Protein AF-A0A960FCG1-F1 (afdb_monomer_lite)

Radius of gyration: 33.64 Å; chains: 1; bounding box: 141×39×48 Å

Foldseek 3Di:
DDDDDDDDDDDDDDDDDDDDDDPPPPPPPPDPDPPPQQDLVNLLVLCVVCQCCQQPNPDDDLVSLVVSLVSLVVSLVNDHPVLSVLSVLLSLLSVLVSPDDPPDVVSLVSNVVSLVSNQVSVVVVQVVSCVSNVDGRHDGDRSPRVVVVVPPPDPDDDDDDDDDDDD

Structure (mmCIF, N/CA/C/O backbone):
data_AF-A0A960FCG1-F1
#
_entry.id   AF-A0A960FCG1-F1
#
loop_
_atom_site.group_PDB
_atom_site.id
_atom_site.type_symbol
_atom_site.label_atom_id
_atom_site.label_alt_id
_atom_site.label_comp_id
_atom_site.label_asym_id
_atom_site.label_entity_id
_atom_site.label_seq_id
_atom_site.pdbx_PDB_ins_code
_atom_site.Cartn_x
_atom_site.Cartn_y
_atom_site.Cartn_z
_atom_site.occupancy
_atom_site.B_iso_or_equiv
_atom_site.auth_seq_id
_atom_site.auth_comp_id
_atom_site.auth_asym_id
_atom_site.auth_atom_id
_atom_site.pdbx_PDB_model_num
ATOM 1 N N . MET A 1 1 ? -62.930 15.557 29.465 1.00 40.97 1 MET A N 1
ATOM 2 C CA . MET A 1 1 ? -64.396 15.698 29.345 1.00 40.97 1 MET A CA 1
ATOM 3 C C . MET A 1 1 ? -64.840 15.196 27.977 1.00 40.97 1 MET A C 1
ATOM 5 O O . MET A 1 1 ? -64.285 15.594 26.966 1.00 40.97 1 MET A O 1
ATOM 9 N N . VAL A 1 2 ? -65.749 14.226 28.043 1.00 48.06 2 VAL A N 1
ATOM 10 C CA . VAL A 1 2 ? -66.558 13.496 27.050 1.00 48.06 2 VAL A CA 1
ATOM 11 C C . VAL A 1 2 ? -66.625 14.055 25.610 1.00 48.06 2 VAL A C 1
ATOM 13 O O . VAL A 1 2 ? -67.082 15.173 25.391 1.00 48.06 2 VAL A O 1
ATOM 16 N N . ARG A 1 3 ? -66.263 13.216 24.619 1.00 39.62 3 ARG A N 1
ATOM 17 C CA . ARG A 1 3 ? -66.661 13.345 23.198 1.00 39.62 3 ARG A CA 1
ATOM 18 C C . ARG A 1 3 ? -68.071 12.745 22.985 1.00 39.62 3 ARG A C 1
ATOM 20 O O . ARG A 1 3 ? -68.399 11.760 23.644 1.00 39.62 3 ARG A O 1
ATOM 27 N N . PRO A 1 4 ? -68.888 13.312 22.078 1.00 57.31 4 PRO A N 1
ATOM 28 C CA . PRO A 1 4 ? -70.304 12.971 21.876 1.00 57.31 4 PRO A CA 1
ATOM 29 C C . PRO A 1 4 ? -70.534 11.626 21.149 1.00 57.31 4 PRO A C 1
ATOM 31 O O . PRO A 1 4 ? -69.631 11.143 20.461 1.00 57.31 4 PRO A O 1
ATOM 34 N N . PRO A 1 5 ? -71.743 11.026 21.250 1.00 52.16 5 PRO A N 1
ATOM 35 C CA . PRO A 1 5 ? -72.046 9.722 20.666 1.00 52.16 5 PRO A CA 1
ATOM 36 C C . PRO A 1 5 ? -72.374 9.826 19.171 1.00 52.16 5 PRO A C 1
ATOM 38 O O . PRO A 1 5 ? -73.314 10.515 18.768 1.00 52.16 5 PRO A O 1
ATOM 41 N N . LEU A 1 6 ? -71.641 9.086 18.334 1.00 57.78 6 LEU A N 1
ATOM 42 C CA . LEU A 1 6 ? -72.046 8.868 16.949 1.00 57.78 6 LEU A CA 1
ATOM 43 C C . LEU A 1 6 ? -73.159 7.818 16.885 1.00 57.78 6 LEU A C 1
ATOM 45 O O . LEU A 1 6 ? -73.072 6.720 17.433 1.00 57.78 6 LEU A O 1
ATOM 49 N N . ARG A 1 7 ? -74.234 8.228 16.212 1.00 55.94 7 ARG A N 1
ATOM 50 C CA . ARG A 1 7 ? -75.463 7.484 15.950 1.00 55.94 7 ARG A CA 1
ATOM 51 C C . ARG A 1 7 ? -75.186 6.142 15.271 1.00 55.94 7 ARG A C 1
ATOM 53 O O . ARG A 1 7 ? -74.524 6.077 14.239 1.00 55.94 7 ARG A O 1
ATOM 60 N N . ARG A 1 8 ? -75.827 5.099 15.807 1.00 57.56 8 ARG A N 1
ATOM 61 C CA . ARG A 1 8 ? -76.080 3.813 15.146 1.00 57.56 8 ARG A CA 1
ATOM 62 C C . ARG A 1 8 ? -76.762 4.034 13.792 1.00 57.56 8 ARG A C 1
ATOM 64 O O . ARG A 1 8 ? -77.868 4.569 13.740 1.00 57.56 8 ARG A O 1
ATOM 71 N N . ARG A 1 9 ? -76.165 3.506 12.725 1.00 58.19 9 ARG A N 1
ATOM 72 C CA . ARG A 1 9 ? -76.914 2.966 11.586 1.00 58.19 9 ARG A CA 1
ATOM 73 C C . ARG A 1 9 ? -76.597 1.482 11.493 1.00 58.19 9 ARG A C 1
ATOM 75 O O . ARG A 1 9 ? -75.481 1.086 11.189 1.00 58.19 9 ARG A O 1
ATOM 82 N N . ALA A 1 10 ? -77.595 0.692 11.866 1.00 57.88 10 ALA A N 1
ATOM 83 C CA . ALA A 1 10 ? -77.621 -0.747 11.723 1.00 57.88 10 ALA A CA 1
ATOM 84 C C . ALA A 1 10 ? -78.004 -1.076 10.283 1.00 57.88 10 ALA A C 1
ATOM 86 O O . ALA A 1 10 ? -79.142 -0.804 9.919 1.00 57.88 10 ALA A O 1
ATOM 87 N N . HIS A 1 11 ? -77.104 -1.666 9.498 1.00 46.97 11 HIS A N 1
ATOM 88 C CA . HIS A 1 11 ? -77.442 -2.334 8.241 1.00 46.97 11 HIS A CA 1
ATOM 89 C C . HIS A 1 11 ? -76.728 -3.690 8.178 1.00 46.97 11 HIS A C 1
ATOM 91 O O . HIS A 1 11 ? -75.509 -3.753 8.076 1.00 46.97 11 HIS A O 1
ATOM 97 N N . GLY A 1 12 ? -77.546 -4.741 8.301 1.00 41.12 12 GLY A N 1
ATOM 98 C CA . GLY A 1 12 ? -77.433 -6.031 7.618 1.00 41.12 12 GLY A CA 1
ATOM 99 C C . GLY A 1 12 ? -76.151 -6.838 7.787 1.00 41.12 12 GLY A C 1
ATOM 100 O O . GLY A 1 12 ? -75.221 -6.688 7.006 1.00 41.12 12 GLY A O 1
ATOM 101 N N . GLN A 1 13 ? -76.173 -7.809 8.702 1.00 52.72 13 GLN A N 1
ATOM 102 C CA . GLN A 1 13 ? -75.368 -9.020 8.535 1.00 52.72 13 GLN A CA 1
ATOM 103 C C . GLN A 1 13 ? -76.088 -9.969 7.566 1.00 52.72 13 GLN A C 1
ATOM 105 O O . GLN A 1 13 ? -77.282 -10.222 7.739 1.00 52.72 13 GLN A O 1
ATOM 110 N N . PRO A 1 14 ? -75.351 -10.566 6.623 1.00 50.16 14 PRO A N 1
ATOM 111 C CA . PRO A 1 14 ? -75.446 -12.005 6.444 1.00 50.16 14 PRO A CA 1
ATOM 112 C C . PRO A 1 14 ? -74.121 -12.687 6.795 1.00 50.16 14 PRO A C 1
ATOM 114 O O . PRO A 1 14 ? -73.030 -12.139 6.652 1.00 50.16 14 PRO A O 1
ATOM 117 N N . ALA A 1 15 ? -74.276 -13.883 7.346 1.00 52.19 15 ALA A N 1
ATOM 118 C CA . ALA A 1 15 ? -73.250 -14.716 7.934 1.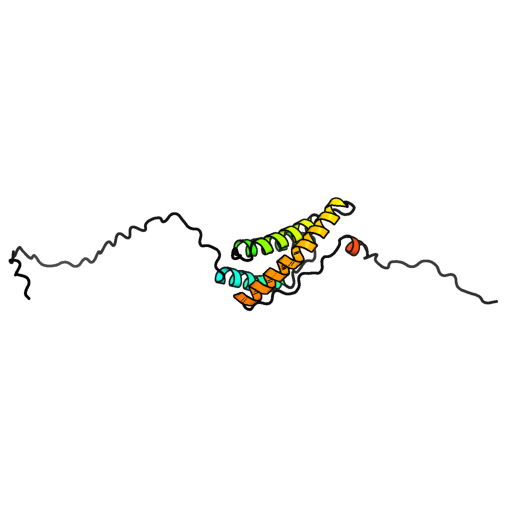00 52.19 15 ALA A CA 1
ATOM 119 C C . ALA A 1 15 ? -72.251 -15.298 6.916 1.00 52.19 15 ALA A C 1
ATOM 121 O O . ALA A 1 15 ? -72.598 -15.557 5.770 1.00 52.19 15 ALA A O 1
ATOM 122 N N . ALA A 1 16 ? -71.064 -15.606 7.451 1.00 52.00 16 ALA A N 1
ATOM 123 C CA . ALA A 1 16 ? -70.129 -16.656 7.042 1.00 52.00 16 ALA A CA 1
ATOM 124 C C . ALA A 1 16 ? -69.496 -16.586 5.637 1.00 52.00 16 ALA A C 1
ATOM 126 O O . ALA A 1 16 ? -70.092 -16.997 4.652 1.00 52.00 16 ALA A O 1
ATOM 127 N N . ALA A 1 17 ? -68.205 -16.241 5.586 1.00 48.06 17 ALA A N 1
ATOM 128 C CA . ALA A 1 17 ? -67.150 -17.185 5.196 1.00 48.06 17 ALA A CA 1
ATOM 129 C C . ALA A 1 17 ? -65.754 -16.562 5.373 1.00 48.06 17 ALA A C 1
ATOM 131 O O . ALA A 1 17 ? -65.521 -15.381 5.139 1.00 48.06 17 ALA A O 1
ATOM 132 N N . VAL A 1 18 ? -64.850 -17.417 5.833 1.00 51.59 18 VAL A N 1
ATOM 133 C CA . VAL A 1 18 ? -63.410 -17.262 6.044 1.00 51.59 18 VAL A CA 1
ATOM 134 C C . VAL A 1 18 ? -62.691 -16.753 4.783 1.00 51.59 18 VAL A C 1
ATOM 136 O O . VAL A 1 18 ? -62.958 -17.241 3.690 1.00 51.59 18 VAL A O 1
ATOM 139 N N . GLY A 1 19 ? -61.733 -15.832 4.942 1.00 42.78 19 GLY A N 1
ATOM 140 C CA . GLY A 1 19 ? -60.836 -15.413 3.858 1.00 42.78 19 GLY A CA 1
ATOM 141 C C . GLY A 1 19 ? -59.940 -14.227 4.221 1.00 42.78 19 GLY A C 1
ATOM 142 O O . GLY A 1 19 ? -60.231 -13.089 3.875 1.00 42.78 19 GLY A O 1
ATOM 143 N N . LEU A 1 20 ? -58.855 -14.499 4.946 1.00 51.44 20 LEU A N 1
ATOM 144 C CA . LEU A 1 20 ? -57.763 -13.571 5.238 1.00 51.44 20 LEU A CA 1
ATOM 145 C C . LEU A 1 20 ? -57.000 -13.230 3.942 1.00 51.44 20 LEU A C 1
ATOM 147 O O . LEU A 1 20 ? -56.350 -14.104 3.380 1.00 51.44 20 LEU A O 1
ATOM 151 N N . ALA A 1 21 ? -57.025 -11.972 3.499 1.00 46.44 21 ALA A N 1
ATOM 152 C CA . ALA A 1 21 ? -56.061 -11.453 2.525 1.00 46.44 21 ALA A CA 1
ATOM 153 C C . ALA A 1 21 ? -55.824 -9.951 2.761 1.00 46.44 21 ALA A C 1
ATOM 155 O O . ALA A 1 21 ? -56.412 -9.091 2.108 1.00 46.44 21 ALA A O 1
ATOM 156 N N . LEU A 1 22 ? -54.960 -9.631 3.731 1.00 43.84 22 LEU A N 1
ATOM 157 C CA . LEU A 1 22 ? -54.302 -8.325 3.798 1.00 43.84 22 LEU A CA 1
ATOM 158 C C . LEU A 1 22 ? -53.299 -8.255 2.635 1.00 43.84 22 LEU A C 1
ATOM 160 O O . LEU A 1 22 ? -52.201 -8.797 2.726 1.00 43.84 22 LEU A O 1
ATOM 164 N N . ALA A 1 23 ? -53.664 -7.590 1.542 1.00 49.91 23 ALA A N 1
ATOM 165 C CA . ALA A 1 23 ? -52.688 -7.135 0.560 1.00 49.91 23 ALA A CA 1
ATOM 166 C C . ALA A 1 23 ? -52.013 -5.871 1.116 1.00 49.91 23 ALA A C 1
ATOM 168 O O . ALA A 1 23 ? -52.520 -4.759 0.969 1.00 49.91 23 ALA A O 1
ATOM 169 N N . VAL A 1 24 ? -50.889 -6.048 1.812 1.00 51.19 24 VAL A N 1
ATOM 170 C CA . VAL A 1 24 ? -49.989 -4.945 2.159 1.00 51.19 24 VAL A CA 1
ATOM 171 C C . VAL A 1 24 ? -49.255 -4.554 0.879 1.00 51.19 24 VAL A C 1
ATOM 173 O O . VAL A 1 24 ? -48.329 -5.235 0.449 1.00 51.19 24 VAL A O 1
ATOM 176 N N . VAL A 1 25 ? -49.685 -3.465 0.244 1.00 50.94 25 VAL A N 1
ATOM 177 C CA . VAL A 1 25 ? -48.917 -2.827 -0.829 1.00 50.94 25 VAL A CA 1
ATOM 178 C C . VAL A 1 25 ? -47.767 -2.070 -0.166 1.00 50.94 25 VAL A C 1
ATOM 180 O O . VAL A 1 25 ? -47.923 -0.929 0.263 1.00 50.94 25 VAL A O 1
ATOM 183 N N . VAL A 1 26 ? -46.616 -2.731 -0.027 1.00 55.69 26 VAL A N 1
ATOM 184 C CA . VAL A 1 26 ? -45.357 -2.059 0.307 1.00 55.69 26 VAL A CA 1
ATOM 185 C C . VAL A 1 26 ? -44.890 -1.352 -0.960 1.00 55.69 26 VAL A C 1
ATOM 187 O O . VAL A 1 26 ? -44.322 -1.969 -1.857 1.00 55.69 26 VAL A O 1
ATOM 190 N N . VAL A 1 27 ? -45.157 -0.051 -1.058 1.00 56.19 27 VAL A N 1
ATOM 191 C CA . VAL A 1 27 ? -44.471 0.800 -2.032 1.00 56.19 27 VAL A CA 1
ATOM 192 C C . VAL A 1 27 ? -43.048 0.977 -1.512 1.00 56.19 27 VAL A C 1
ATOM 194 O O . VAL A 1 27 ? -42.787 1.844 -0.681 1.00 56.19 27 VAL A O 1
ATOM 197 N N . VAL A 1 28 ? -42.133 0.107 -1.941 1.00 56.78 28 VAL A N 1
ATOM 198 C CA . VAL A 1 28 ? -40.700 0.341 -1.750 1.00 56.78 28 VAL A CA 1
ATOM 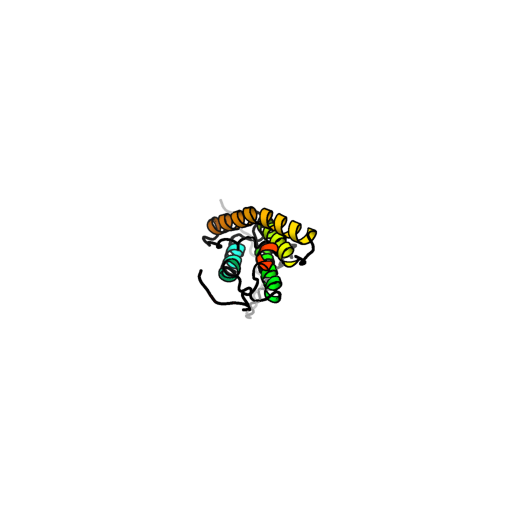199 C C . VAL A 1 28 ? -40.340 1.477 -2.699 1.00 56.78 28 VAL A C 1
ATOM 201 O O . VAL A 1 28 ? -40.280 1.293 -3.914 1.00 56.78 28 VAL A O 1
ATOM 204 N N . GLY A 1 29 ? -40.193 2.680 -2.147 1.00 50.62 29 GLY A N 1
ATOM 205 C CA . GLY A 1 29 ? -39.595 3.788 -2.874 1.00 50.62 29 GLY A CA 1
ATOM 206 C C . GLY A 1 29 ? -38.190 3.381 -3.302 1.00 50.62 29 GLY A C 1
ATOM 207 O O . GLY A 1 29 ? -37.373 3.010 -2.463 1.00 50.62 29 GLY A O 1
ATOM 208 N N . VAL A 1 30 ? -37.925 3.425 -4.605 1.00 55.19 30 VAL A N 1
ATOM 209 C CA . VAL A 1 30 ? -36.569 3.381 -5.152 1.00 55.19 30 VAL A CA 1
ATOM 210 C C . VAL A 1 30 ? -35.877 4.655 -4.671 1.00 55.19 30 VAL A C 1
ATOM 212 O O . VAL A 1 30 ? -36.091 5.729 -5.231 1.00 55.19 30 VAL A O 1
ATOM 215 N N . SER A 1 31 ? -35.113 4.566 -3.582 1.00 50.75 31 SER A N 1
ATOM 216 C CA . SER A 1 31 ? -34.142 5.601 -3.244 1.00 50.75 31 SER A CA 1
ATOM 217 C C . SER A 1 31 ? -33.017 5.512 -4.270 1.00 50.75 31 SER A C 1
ATOM 219 O O . SER A 1 31 ? -32.431 4.442 -4.436 1.00 50.75 31 SER A O 1
ATOM 221 N N . CYS A 1 32 ? -32.736 6.614 -4.971 1.00 52.31 32 CYS A N 1
ATOM 222 C CA . CYS A 1 32 ? -31.489 6.778 -5.714 1.00 52.31 32 CYS A CA 1
ATOM 223 C C . CYS A 1 32 ? -30.333 6.366 -4.796 1.00 52.31 32 CYS A C 1
ATOM 225 O O . CYS A 1 32 ? -30.240 6.873 -3.680 1.00 52.31 32 CYS A O 1
ATOM 227 N N . GLY A 1 33 ? -29.555 5.376 -5.229 1.00 41.38 33 GLY A N 1
ATOM 228 C CA . GLY A 1 33 ? -28.531 4.742 -4.414 1.00 41.38 33 GLY A CA 1
ATOM 229 C C . GLY A 1 33 ? -27.411 5.717 -4.090 1.00 41.38 33 GLY A C 1
ATOM 230 O O . GLY A 1 33 ? -26.596 6.020 -4.952 1.00 41.38 33 GLY A O 1
ATOM 231 N N . ASP A 1 34 ? -27.377 6.170 -2.842 1.00 51.41 34 ASP A N 1
ATOM 232 C CA . ASP A 1 34 ? -26.113 6.340 -2.136 1.00 51.41 34 ASP A CA 1
ATOM 233 C C . ASP A 1 34 ? -25.480 4.943 -2.108 1.00 51.41 34 ASP A C 1
ATOM 235 O O . ASP A 1 34 ? -26.001 4.027 -1.459 1.00 51.41 34 ASP A O 1
ATOM 239 N N . GLU A 1 35 ? -24.425 4.728 -2.891 1.00 62.75 35 GLU A N 1
ATOM 240 C CA . GLU A 1 35 ? -23.568 3.572 -2.652 1.00 62.75 35 GLU A CA 1
ATOM 241 C C . GLU A 1 35 ? -23.060 3.694 -1.209 1.00 62.75 35 GLU A C 1
ATOM 243 O O . GLU A 1 35 ? -22.618 4.775 -0.814 1.00 62.75 35 GLU A O 1
ATOM 248 N N . PRO A 1 36 ? -23.199 2.649 -0.377 1.00 64.50 36 PRO A N 1
ATOM 249 C CA . PRO A 1 36 ? -22.820 2.749 1.021 1.00 64.50 36 PRO A CA 1
ATOM 250 C C . PRO A 1 36 ? -21.335 3.102 1.111 1.00 64.50 36 PRO A C 1
ATOM 252 O O . PRO A 1 36 ? -20.494 2.328 0.653 1.00 64.50 36 PRO A O 1
ATOM 255 N N . GLU A 1 37 ? -21.026 4.260 1.703 1.00 69.19 37 GLU A N 1
ATOM 256 C CA . GLU A 1 37 ? -19.640 4.674 1.917 1.00 69.19 37 GLU A CA 1
ATOM 257 C C . GLU A 1 37 ? -18.863 3.570 2.655 1.00 69.19 37 GLU A C 1
ATOM 259 O O . GLU A 1 37 ? -19.412 2.940 3.576 1.00 69.19 37 GLU A O 1
ATOM 264 N N . PRO A 1 38 ? -17.590 3.324 2.291 1.00 78.69 38 PRO A N 1
ATOM 265 C CA . PRO A 1 38 ? -16.789 2.301 2.938 1.00 78.69 38 PRO A CA 1
ATOM 266 C C . PRO A 1 38 ? -16.706 2.540 4.446 1.00 78.69 38 PRO A C 1
ATOM 268 O O . PRO A 1 38 ? -16.150 3.527 4.931 1.00 78.69 38 PRO A O 1
ATOM 271 N N . THR A 1 39 ? -17.282 1.623 5.220 1.00 88.44 39 THR A N 1
ATOM 272 C CA . THR A 1 39 ? -17.247 1.719 6.681 1.00 88.44 39 THR A CA 1
ATOM 273 C C . THR A 1 39 ? -15.919 1.203 7.222 1.00 88.44 39 THR A C 1
ATOM 275 O O . THR A 1 39 ? -15.331 0.265 6.683 1.00 88.44 39 THR A O 1
ATOM 278 N N . VAL A 1 40 ? -15.491 1.731 8.371 1.00 91.75 40 VAL A N 1
ATOM 279 C CA . VAL A 1 40 ? -14.318 1.215 9.100 1.00 91.75 40 VAL A CA 1
ATOM 280 C C . VAL A 1 40 ? -14.448 -0.289 9.384 1.00 91.75 40 VAL A C 1
ATOM 282 O O . VAL A 1 40 ? -13.465 -1.015 9.301 1.00 91.75 40 VAL A O 1
ATOM 285 N N . ALA A 1 41 ? -15.659 -0.784 9.663 1.00 92.19 41 ALA A N 1
ATOM 286 C CA . ALA A 1 41 ? -15.894 -2.209 9.894 1.00 92.19 41 ALA A CA 1
ATOM 287 C C . ALA A 1 41 ? -15.651 -3.060 8.635 1.00 92.19 41 ALA A C 1
ATOM 289 O O . ALA A 1 41 ? -15.020 -4.111 8.731 1.00 92.19 41 ALA A O 1
ATOM 290 N N . ALA A 1 42 ? -16.111 -2.597 7.467 1.00 91.38 42 ALA A N 1
ATOM 291 C CA . ALA A 1 42 ? -15.860 -3.265 6.189 1.00 91.38 42 ALA A CA 1
ATOM 292 C C . ALA A 1 42 ? -14.362 -3.273 5.854 1.00 91.38 42 ALA A C 1
ATOM 294 O O . ALA A 1 42 ? -13.813 -4.319 5.519 1.00 91.38 42 ALA A O 1
ATOM 295 N N . TYR A 1 43 ? -13.687 -2.142 6.059 1.00 94.69 43 TYR A N 1
ATOM 296 C CA . TYR A 1 43 ? -12.238 -2.037 5.915 1.00 94.69 43 TYR A CA 1
ATOM 297 C C . TYR A 1 43 ? -11.481 -3.021 6.813 1.00 94.69 43 TYR A C 1
ATOM 299 O O . TYR A 1 43 ? -10.634 -3.772 6.336 1.00 94.69 43 TYR A O 1
ATOM 307 N N . CYS A 1 44 ? -11.797 -3.064 8.110 1.00 95.44 44 CYS A N 1
ATOM 308 C CA . CYS A 1 44 ? -11.126 -3.968 9.041 1.00 95.44 44 CYS A CA 1
ATOM 309 C C . CYS A 1 44 ? -11.372 -5.445 8.699 1.00 95.44 44 CYS A C 1
ATOM 311 O O . CYS A 1 44 ? -10.469 -6.264 8.870 1.00 95.44 44 CYS A O 1
ATOM 313 N N . ALA A 1 45 ? -12.568 -5.785 8.206 1.00 94.31 45 ALA A N 1
ATOM 314 C CA . ALA A 1 45 ? -12.873 -7.130 7.731 1.00 94.31 45 ALA A CA 1
ATOM 315 C C . ALA A 1 45 ? -12.025 -7.497 6.504 1.00 94.31 45 ALA A C 1
ATOM 317 O O . ALA A 1 45 ? -11.422 -8.569 6.486 1.00 94.31 45 ALA A O 1
ATOM 318 N N . GLU A 1 46 ? -11.919 -6.594 5.527 1.00 94.56 46 GLU A N 1
ATOM 319 C CA . GLU A 1 46 ? -11.138 -6.823 4.309 1.00 94.56 46 GLU A CA 1
ATOM 320 C C . GLU A 1 46 ? -9.636 -6.933 4.605 1.00 94.56 46 GLU A C 1
ATOM 322 O O . GLU A 1 46 ? -8.974 -7.862 4.140 1.00 94.56 46 GLU A O 1
ATOM 327 N N . VAL A 1 47 ? -9.088 -6.045 5.441 1.00 94.06 47 VAL A N 1
ATOM 328 C CA . VAL A 1 47 ? -7.683 -6.125 5.870 1.00 94.06 47 VAL A CA 1
ATOM 329 C C . VAL A 1 47 ? -7.416 -7.425 6.626 1.00 94.06 47 VAL A C 1
ATOM 331 O O . VAL A 1 47 ? -6.413 -8.086 6.368 1.00 94.06 47 VAL A O 1
ATOM 334 N N . GLY A 1 48 ? -8.310 -7.822 7.536 1.00 92.56 48 GLY A N 1
ATOM 335 C CA . GLY A 1 48 ? -8.181 -9.074 8.280 1.00 92.56 48 GLY A CA 1
ATOM 336 C C . GLY A 1 48 ? -8.205 -10.307 7.375 1.00 92.56 48 GLY A C 1
ATOM 337 O O . GLY A 1 48 ? -7.389 -11.208 7.553 1.00 92.56 48 GLY A O 1
ATOM 338 N N . ALA A 1 49 ? -9.083 -10.325 6.369 1.00 93.81 49 ALA A N 1
ATOM 339 C CA . ALA A 1 49 ? -9.185 -11.418 5.402 1.00 93.81 49 ALA A CA 1
ATOM 340 C C . ALA A 1 49 ? -7.941 -11.558 4.506 1.00 93.81 49 ALA A C 1
ATOM 342 O O . ALA A 1 49 ? -7.669 -12.645 3.998 1.00 93.81 49 ALA A O 1
ATOM 343 N N . ASN A 1 50 ? -7.176 -10.478 4.329 1.00 91.44 50 ASN A N 1
ATOM 344 C CA . ASN A 1 50 ? -6.008 -10.427 3.451 1.00 91.44 50 ASN A CA 1
ATOM 345 C C . ASN A 1 50 ? -4.678 -10.252 4.207 1.00 91.44 50 ASN A C 1
ATOM 347 O O . ASN A 1 50 ? -3.644 -10.020 3.576 1.00 91.44 50 ASN A O 1
ATOM 351 N N . LEU A 1 51 ? -4.672 -10.375 5.539 1.00 88.12 51 LEU A N 1
ATOM 352 C CA . LEU A 1 51 ? -3.523 -10.010 6.369 1.00 88.12 51 LEU A CA 1
ATOM 353 C C . LEU A 1 51 ? -2.242 -10.752 5.975 1.00 88.12 51 LEU A C 1
ATOM 355 O O . LEU A 1 51 ? -1.218 -10.105 5.772 1.00 88.12 51 LEU A O 1
ATOM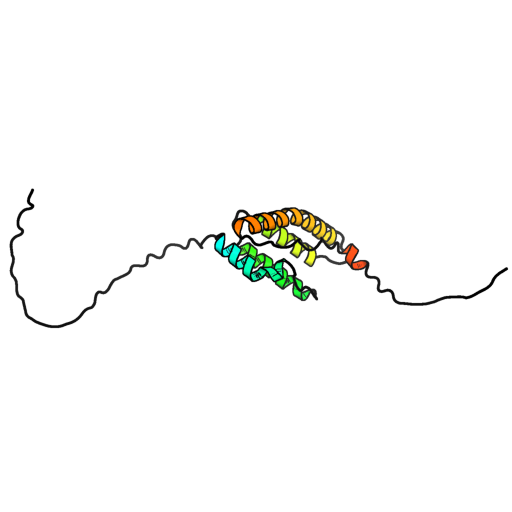 359 N N . ASP A 1 52 ? -2.298 -12.075 5.799 1.00 85.31 52 ASP A N 1
ATOM 360 C CA . ASP A 1 52 ? -1.134 -12.875 5.391 1.00 85.31 52 ASP A CA 1
ATOM 361 C C . ASP A 1 52 ? -0.518 -12.362 4.084 1.00 85.31 52 ASP A C 1
ATOM 363 O O . ASP A 1 52 ? 0.695 -12.187 3.992 1.00 85.31 52 ASP A O 1
ATOM 367 N N . SER A 1 53 ? -1.354 -12.024 3.097 1.00 80.44 53 SER A N 1
ATOM 368 C CA . SER A 1 53 ? -0.873 -11.488 1.819 1.00 80.44 53 SER A CA 1
ATOM 369 C C . SER A 1 53 ? -0.289 -10.077 1.918 1.00 80.44 53 SER A C 1
ATOM 371 O O . SER A 1 53 ? 0.559 -9.725 1.107 1.00 80.44 53 SER A O 1
ATOM 373 N N . LEU A 1 54 ? -0.702 -9.279 2.908 1.00 82.56 54 LEU A N 1
ATOM 374 C CA . LEU A 1 54 ? -0.158 -7.939 3.144 1.00 82.56 54 LEU A CA 1
ATOM 375 C C . LEU A 1 54 ? 1.192 -7.975 3.864 1.00 82.56 54 LEU A C 1
ATOM 377 O O . LEU A 1 54 ? 2.054 -7.142 3.601 1.00 82.56 54 LEU A O 1
ATOM 381 N N . VAL A 1 55 ? 1.372 -8.915 4.796 1.00 81.88 55 VAL A N 1
ATOM 382 C CA . VAL A 1 55 ? 2.572 -8.974 5.650 1.00 81.88 55 VAL A CA 1
ATOM 383 C C . VAL A 1 55 ? 3.632 -9.943 5.135 1.00 81.88 55 VAL A C 1
ATOM 385 O O . VAL A 1 55 ? 4.806 -9.803 5.472 1.00 81.88 55 VAL A O 1
ATOM 388 N N . SER A 1 56 ? 3.234 -10.931 4.335 1.00 77.69 56 SER A N 1
ATOM 389 C CA . SER A 1 56 ? 4.119 -11.939 3.756 1.00 77.69 56 SER A CA 1
ATOM 390 C C . SER A 1 56 ? 3.607 -12.377 2.376 1.00 77.69 56 SER A C 1
ATOM 392 O O . SER A 1 56 ? 3.148 -13.508 2.200 1.00 77.69 56 SER A O 1
ATOM 394 N N . PRO A 1 57 ? 3.645 -11.483 1.371 1.00 77.06 57 PRO A N 1
ATOM 395 C CA . PRO A 1 57 ? 3.214 -11.836 0.028 1.00 77.06 57 PRO A CA 1
ATOM 396 C C . PRO A 1 57 ? 4.108 -12.939 -0.552 1.00 77.06 57 PRO A C 1
ATOM 398 O O . PRO A 1 57 ? 5.335 -12.824 -0.579 1.00 77.06 57 PRO A O 1
ATOM 401 N N . ALA A 1 58 ? 3.488 -14.011 -1.044 1.00 77.06 58 ALA A N 1
ATOM 402 C CA . ALA A 1 58 ? 4.183 -15.104 -1.714 1.00 77.06 58 ALA A CA 1
ATOM 403 C C . ALA A 1 58 ? 4.529 -14.707 -3.160 1.00 77.06 58 ALA A C 1
ATOM 405 O O . ALA A 1 58 ? 3.821 -15.069 -4.094 1.00 77.06 58 ALA A O 1
ATOM 406 N N . ILE A 1 59 ? 5.614 -13.952 -3.341 1.00 75.38 59 ILE A N 1
ATOM 407 C CA . ILE A 1 59 ? 6.130 -13.573 -4.663 1.00 75.38 59 ILE A CA 1
ATOM 408 C C . ILE A 1 59 ? 7.263 -14.521 -5.045 1.00 75.38 59 ILE A C 1
ATOM 410 O O . ILE A 1 59 ? 8.331 -14.492 -4.436 1.00 75.38 59 ILE A O 1
ATOM 414 N N . SER A 1 60 ? 7.031 -15.370 -6.046 1.00 79.31 60 SER A N 1
ATOM 415 C CA . SER A 1 60 ? 8.045 -16.294 -6.579 1.00 79.31 60 SER A CA 1
ATOM 416 C C . SER A 1 60 ? 8.467 -15.927 -8.000 1.00 79.31 60 SER A C 1
ATOM 418 O O . SER A 1 60 ? 9.590 -16.205 -8.417 1.00 79.31 60 SER A O 1
ATOM 420 N N . THR A 1 61 ? 7.565 -15.306 -8.754 1.00 77.69 61 THR A N 1
ATOM 421 C CA . THR A 1 61 ? 7.713 -14.967 -10.166 1.00 77.69 61 THR A CA 1
ATOM 422 C C . THR A 1 61 ? 7.122 -13.589 -10.452 1.00 77.69 61 THR A C 1
ATOM 424 O O . THR A 1 61 ? 6.349 -13.048 -9.664 1.00 77.69 61 THR A O 1
ATOM 427 N N . SER A 1 62 ? 7.439 -13.026 -11.619 1.00 74.94 62 SER A N 1
ATOM 428 C CA . SER A 1 62 ? 6.822 -11.775 -12.075 1.00 74.94 62 SER A CA 1
ATOM 429 C C . SER A 1 62 ? 5.304 -11.884 -12.252 1.00 74.94 62 SER A C 1
ATOM 431 O O . SER A 1 62 ? 4.611 -10.886 -12.100 1.00 74.94 62 SER A O 1
ATOM 433 N N . ALA A 1 63 ? 4.772 -13.083 -12.513 1.00 79.44 63 ALA A N 1
ATOM 434 C CA . ALA A 1 63 ? 3.333 -13.311 -12.635 1.00 79.44 63 ALA A CA 1
ATOM 435 C C . ALA A 1 63 ? 2.578 -13.154 -11.302 1.00 79.44 63 ALA A C 1
ATOM 437 O O . ALA A 1 63 ? 1.363 -12.977 -11.314 1.00 79.44 63 ALA A O 1
ATOM 438 N N . ASP A 1 64 ? 3.281 -13.188 -10.166 1.00 81.12 64 ASP A N 1
ATOM 439 C CA . ASP A 1 64 ? 2.680 -13.022 -8.838 1.00 81.12 64 ASP A CA 1
ATOM 440 C C . ASP A 1 64 ? 2.506 -11.540 -8.454 1.00 81.12 64 ASP A C 1
ATOM 442 O O . ASP A 1 64 ? 1.820 -11.223 -7.480 1.00 81.12 64 ASP A O 1
ATOM 446 N N . VAL A 1 65 ? 3.103 -10.620 -9.222 1.00 84.31 65 VAL A N 1
ATOM 447 C CA . VAL A 1 65 ? 3.112 -9.180 -8.927 1.00 84.31 65 VAL A CA 1
ATOM 448 C C . VAL A 1 65 ? 1.757 -8.533 -9.214 1.00 84.31 65 VAL A C 1
ATOM 450 O O . VAL A 1 65 ? 1.225 -7.848 -8.343 1.00 84.31 65 VAL A O 1
ATOM 453 N N . ASP A 1 66 ? 1.164 -8.777 -10.385 1.00 87.69 66 ASP A N 1
ATOM 454 C CA . ASP A 1 66 ? -0.138 -8.188 -10.734 1.00 87.69 66 ASP A CA 1
ATOM 455 C C . ASP A 1 66 ? -1.258 -8.626 -9.766 1.00 87.69 66 ASP A C 1
ATOM 457 O O . ASP A 1 66 ? -1.963 -7.754 -9.250 1.00 87.69 66 ASP A O 1
ATOM 461 N N . PRO A 1 67 ? -1.386 -9.922 -9.398 1.00 90.25 67 PRO A N 1
ATOM 462 C CA . PRO A 1 67 ? -2.345 -10.353 -8.380 1.00 90.25 67 PRO A CA 1
ATOM 463 C C . PRO A 1 67 ? -2.136 -9.690 -7.014 1.00 90.25 67 PRO A C 1
ATOM 465 O O . PRO A 1 67 ? -3.107 -9.439 -6.296 1.00 90.25 67 PRO A O 1
ATOM 468 N N . LEU A 1 68 ? -0.884 -9.403 -6.635 1.00 87.56 68 LEU A N 1
ATOM 469 C CA . LEU A 1 68 ? -0.592 -8.667 -5.407 1.00 87.56 68 LEU A CA 1
ATOM 470 C C . LEU A 1 68 ? -1.097 -7.223 -5.506 1.00 87.56 68 LEU A C 1
ATOM 472 O O . LEU A 1 68 ? -1.774 -6.753 -4.594 1.00 87.56 68 LEU A O 1
ATOM 476 N N . ILE A 1 69 ? -0.810 -6.525 -6.605 1.00 91.38 69 ILE A N 1
ATOM 477 C CA . ILE A 1 69 ? -1.264 -5.142 -6.811 1.00 91.38 69 ILE A CA 1
ATOM 478 C C . ILE A 1 69 ? -2.797 -5.076 -6.817 1.00 91.38 69 ILE A C 1
ATOM 480 O O . ILE A 1 69 ? -3.376 -4.217 -6.150 1.00 91.38 69 ILE A O 1
ATOM 484 N N . ASP A 1 70 ? -3.469 -6.016 -7.483 1.00 93.00 70 ASP A N 1
ATOM 485 C CA . ASP A 1 70 ? -4.934 -6.097 -7.506 1.00 93.00 70 ASP A CA 1
ATOM 486 C C . ASP A 1 70 ? -5.537 -6.295 -6.114 1.00 93.00 70 ASP A C 1
ATOM 488 O O . ASP A 1 70 ? -6.595 -5.744 -5.804 1.00 93.00 70 ASP A O 1
ATOM 492 N N . ARG A 1 71 ? -4.838 -7.010 -5.231 1.00 91.12 71 ARG A N 1
ATOM 493 C CA . ARG A 1 71 ? -5.236 -7.133 -3.828 1.00 91.12 71 ARG A CA 1
ATOM 494 C C . ARG A 1 71 ? -5.106 -5.823 -3.061 1.00 91.12 71 ARG A C 1
ATOM 496 O O . ARG A 1 71 ? -6.002 -5.462 -2.304 1.00 91.12 71 ARG A O 1
ATOM 503 N N . TYR A 1 72 ? -4.019 -5.083 -3.260 1.00 92.56 72 TYR A N 1
ATOM 504 C CA . TYR A 1 72 ? -3.892 -3.754 -2.659 1.00 92.56 72 TYR A CA 1
ATOM 505 C C . TYR A 1 72 ? -5.004 -2.821 -3.158 1.00 92.56 72 TYR A C 1
ATOM 507 O O . TYR A 1 72 ? -5.590 -2.094 -2.357 1.00 92.56 72 TYR A O 1
ATOM 515 N N . ARG A 1 73 ? -5.365 -2.896 -4.448 1.00 94.88 73 ARG A N 1
ATOM 516 C CA . ARG A 1 73 ? -6.494 -2.150 -5.026 1.00 94.88 73 ARG A CA 1
ATOM 517 C C . ARG A 1 73 ? -7.839 -2.554 -4.417 1.00 94.88 73 ARG A C 1
ATOM 519 O O . ARG A 1 73 ? -8.644 -1.672 -4.130 1.00 94.88 73 ARG A O 1
ATOM 526 N N . SER A 1 74 ? -8.089 -3.846 -4.178 1.00 93.31 74 SER A N 1
ATOM 527 C CA . SER A 1 74 ? -9.353 -4.297 -3.573 1.00 93.31 74 SER A CA 1
ATOM 528 C C . SER A 1 74 ? -9.520 -3.792 -2.140 1.00 93.31 74 SER A C 1
ATOM 530 O O . SER A 1 74 ? -10.610 -3.375 -1.760 1.00 93.31 74 SER A O 1
ATOM 532 N N . ILE A 1 75 ? -8.433 -3.756 -1.365 1.00 93.12 75 ILE A N 1
ATOM 533 C CA . ILE A 1 75 ? -8.439 -3.190 -0.011 1.00 93.12 75 ILE A CA 1
ATOM 534 C C . ILE A 1 75 ? -8.621 -1.670 -0.060 1.00 93.12 75 ILE A C 1
ATOM 536 O O . ILE A 1 75 ? -9.406 -1.120 0.711 1.00 93.12 75 ILE A O 1
ATOM 540 N N . ALA A 1 76 ? -7.938 -0.989 -0.984 1.00 94.44 76 ALA A N 1
ATOM 541 C CA . ALA A 1 76 ? -8.068 0.453 -1.170 1.00 94.44 76 ALA A CA 1
ATOM 542 C C . ALA A 1 76 ? -9.501 0.868 -1.536 1.00 94.44 76 ALA A C 1
ATOM 544 O O . ALA A 1 76 ? -9.978 1.886 -1.047 1.00 94.44 76 ALA A O 1
ATOM 545 N N . ALA A 1 77 ? -10.210 0.063 -2.333 1.00 93.38 77 ALA A N 1
ATOM 546 C CA . ALA A 1 77 ? -11.593 0.331 -2.734 1.00 93.38 77 ALA A CA 1
ATOM 547 C C . ALA A 1 77 ? -12.587 0.347 -1.559 1.00 93.38 77 ALA A C 1
ATOM 549 O O . ALA A 1 77 ? -13.657 0.941 -1.665 1.00 93.38 77 ALA A O 1
ATOM 550 N N . VAL A 1 78 ? -12.241 -0.297 -0.441 1.00 94.75 78 VAL A N 1
ATOM 551 C CA . VAL A 1 78 ? -13.040 -0.283 0.792 1.00 94.75 78 VAL A CA 1
ATOM 552 C C . VAL A 1 78 ? -12.368 0.506 1.918 1.00 94.75 78 VAL A C 1
ATOM 554 O O . VAL A 1 78 ? -12.827 0.466 3.062 1.00 94.75 78 VAL A O 1
ATOM 557 N N . ALA A 1 79 ? -11.273 1.211 1.628 1.00 94.50 79 ALA A N 1
ATOM 558 C CA . ALA A 1 79 ? -10.587 2.026 2.613 1.00 94.50 79 ALA A CA 1
ATOM 559 C C . ALA A 1 79 ? -11.427 3.267 2.960 1.00 94.50 79 ALA A C 1
ATOM 561 O O . ALA A 1 79 ? -11.977 3.911 2.070 1.00 94.50 79 ALA A O 1
ATOM 562 N N . PRO A 1 80 ? -11.511 3.660 4.243 1.00 94.00 80 PRO A N 1
ATOM 563 C CA . PRO A 1 80 ? -12.125 4.924 4.612 1.00 94.00 80 PRO A CA 1
ATOM 564 C C . PRO A 1 80 ? -11.330 6.084 4.008 1.00 94.00 80 PRO A C 1
ATOM 566 O O . PRO A 1 80 ? -10.097 6.056 4.020 1.00 94.00 80 PRO A O 1
ATOM 569 N N . ALA A 1 81 ? -12.014 7.159 3.612 1.00 93.69 81 ALA A N 1
ATOM 570 C CA . ALA A 1 81 ? -11.407 8.341 2.983 1.00 93.69 81 ALA A CA 1
ATOM 571 C C . ALA A 1 81 ? -10.228 8.960 3.770 1.00 93.69 81 ALA A C 1
ATOM 573 O O . ALA A 1 81 ? -9.403 9.680 3.219 1.00 93.69 81 ALA A O 1
ATOM 574 N N . THR A 1 82 ? -10.131 8.686 5.077 1.00 94.69 82 THR A N 1
ATOM 575 C CA . THR A 1 82 ? -9.009 9.123 5.928 1.00 94.69 82 THR A CA 1
ATOM 576 C C . THR A 1 82 ? -7.673 8.455 5.586 1.00 94.69 82 THR A C 1
ATOM 578 O O . THR A 1 82 ? -6.640 9.036 5.898 1.00 94.69 82 THR A O 1
ATOM 581 N N . VAL A 1 83 ? -7.685 7.242 5.021 1.00 96.19 83 VAL A N 1
ATOM 582 C CA . VAL A 1 83 ? -6.477 6.444 4.728 1.00 96.19 83 VAL A CA 1
ATOM 583 C C . VAL A 1 83 ? -6.409 5.956 3.273 1.00 96.19 83 VAL A C 1
ATOM 585 O O . VAL A 1 83 ? -5.400 5.405 2.836 1.00 96.19 83 VAL A O 1
ATOM 588 N N . GLU A 1 84 ? -7.480 6.143 2.501 1.00 95.88 84 GLU A N 1
ATOM 589 C CA . GLU A 1 84 ? -7.529 5.838 1.068 1.00 95.88 84 GLU A CA 1
ATOM 590 C C . GLU A 1 84 ? -6.382 6.494 0.261 1.00 95.88 84 GLU A C 1
ATOM 592 O O . GLU A 1 84 ? -5.740 5.780 -0.515 1.00 95.88 84 GLU A O 1
ATOM 597 N N . PRO A 1 85 ? -6.028 7.787 0.448 1.00 97.44 85 PRO A N 1
ATOM 598 C CA . PRO A 1 85 ? -4.934 8.404 -0.311 1.00 97.44 85 PRO A CA 1
ATOM 599 C C . PRO A 1 85 ? -3.584 7.715 -0.077 1.00 97.44 85 PRO A C 1
ATOM 601 O O . PRO A 1 85 ? -2.755 7.593 -0.986 1.00 97.44 85 PRO A O 1
ATOM 604 N N . GLU A 1 86 ? -3.352 7.239 1.143 1.00 97.50 86 GLU A N 1
ATOM 605 C CA . GLU A 1 86 ? -2.155 6.492 1.484 1.00 97.50 86 GLU A CA 1
ATOM 606 C C . GLU A 1 86 ? -2.135 5.114 0.815 1.00 97.50 86 GLU A C 1
ATOM 608 O O . GLU A 1 86 ? -1.091 4.717 0.291 1.00 97.50 86 GLU A O 1
ATOM 613 N N . TRP A 1 87 ? -3.275 4.421 0.733 1.00 96.62 87 TRP A N 1
ATOM 614 C CA . TRP A 1 87 ? -3.383 3.185 -0.050 1.00 96.62 87 TRP A CA 1
ATOM 615 C C . TRP A 1 87 ? -3.048 3.413 -1.527 1.00 96.62 87 TRP A C 1
ATOM 617 O O . TRP A 1 87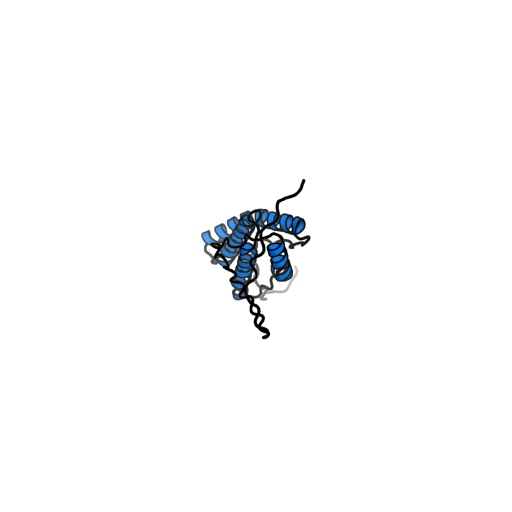 ? -2.243 2.668 -2.087 1.00 96.62 87 TRP A O 1
ATOM 627 N N . GLN A 1 88 ? -3.572 4.479 -2.139 1.00 97.69 88 GLN A N 1
ATOM 628 C CA . GLN A 1 88 ? -3.268 4.825 -3.535 1.00 97.69 88 GLN A CA 1
ATOM 629 C C . GLN A 1 88 ? -1.783 5.139 -3.754 1.00 97.69 88 GLN A C 1
ATOM 631 O O . GLN A 1 88 ? -1.192 4.742 -4.762 1.00 97.69 88 GLN A O 1
ATOM 636 N N . THR A 1 89 ? -1.146 5.799 -2.785 1.00 97.00 89 THR A N 1
ATOM 637 C CA . THR A 1 89 ? 0.293 6.088 -2.839 1.00 97.00 89 THR A CA 1
ATOM 638 C C . THR A 1 89 ? 1.121 4.800 -2.814 1.00 97.00 89 THR A C 1
ATOM 640 O O . THR A 1 89 ? 2.088 4.672 -3.565 1.00 97.00 89 THR A O 1
ATOM 643 N N . VAL A 1 90 ? 0.740 3.822 -1.985 1.00 94.12 90 VAL A N 1
ATOM 644 C CA . VAL A 1 90 ? 1.419 2.517 -1.931 1.00 94.12 90 VAL A CA 1
ATOM 645 C C . VAL A 1 90 ? 1.201 1.724 -3.220 1.00 94.12 90 VAL A C 1
ATOM 647 O O . VAL A 1 90 ? 2.166 1.182 -3.753 1.00 94.12 90 VAL A O 1
ATOM 650 N N . ILE A 1 91 ? -0.020 1.703 -3.763 1.00 94.94 91 ILE A N 1
ATOM 651 C CA . ILE A 1 91 ? -0.325 1.058 -5.053 1.00 94.94 91 ILE A CA 1
ATOM 652 C C . ILE A 1 91 ? 0.542 1.647 -6.170 1.00 94.94 91 ILE A C 1
ATOM 654 O O . ILE A 1 91 ? 1.203 0.901 -6.886 1.00 94.94 91 ILE A O 1
ATOM 658 N N . THR A 1 92 ? 0.634 2.976 -6.250 1.00 95.31 92 THR A N 1
ATOM 659 C CA . THR A 1 92 ? 1.485 3.668 -7.232 1.00 95.31 92 THR A CA 1
ATOM 660 C C . THR A 1 92 ? 2.955 3.255 -7.100 1.00 95.31 92 THR A C 1
ATOM 662 O O . THR A 1 92 ? 3.646 3.062 -8.098 1.00 95.31 92 THR A O 1
ATOM 665 N N . ALA A 1 93 ? 3.457 3.093 -5.871 1.00 92.31 93 ALA A N 1
ATOM 666 C CA . ALA A 1 93 ? 4.823 2.632 -5.640 1.00 92.31 93 ALA A CA 1
ATOM 667 C C . ALA A 1 93 ? 5.046 1.184 -6.106 1.00 92.31 93 ALA A C 1
ATOM 669 O O . ALA A 1 93 ? 6.089 0.889 -6.690 1.00 92.31 93 ALA A O 1
ATOM 670 N N . LEU A 1 94 ? 4.072 0.298 -5.876 1.00 90.88 94 LEU A N 1
ATOM 671 C CA . LEU A 1 94 ? 4.125 -1.091 -6.338 1.00 90.88 94 LEU A CA 1
ATOM 672 C C . LEU A 1 94 ? 4.089 -1.176 -7.870 1.00 90.88 94 LEU A C 1
ATOM 674 O O . LEU A 1 94 ? 4.888 -1.897 -8.461 1.00 90.88 94 LEU A O 1
ATOM 678 N N . GLU A 1 95 ? 3.221 -0.398 -8.516 1.00 93.31 95 GLU A N 1
ATOM 679 C CA . GLU A 1 95 ? 3.124 -0.317 -9.979 1.00 93.31 95 GLU A CA 1
ATOM 680 C C . GLU A 1 95 ? 4.409 0.233 -10.606 1.00 93.31 95 GLU A C 1
ATOM 682 O O . GLU A 1 95 ? 4.921 -0.337 -11.568 1.00 93.31 95 GLU A O 1
ATOM 687 N N . ALA A 1 96 ? 4.982 1.296 -10.033 1.00 92.00 96 ALA A N 1
ATOM 688 C CA . ALA A 1 96 ? 6.248 1.852 -10.500 1.00 92.00 96 ALA A CA 1
ATOM 689 C C . ALA A 1 96 ? 7.399 0.840 -10.373 1.00 92.00 96 ALA A C 1
ATOM 691 O O . ALA A 1 96 ? 8.238 0.745 -11.266 1.00 92.00 96 ALA A O 1
ATOM 692 N N . ALA A 1 97 ? 7.428 0.055 -9.291 1.00 88.25 97 ALA A N 1
ATOM 693 C CA . ALA A 1 97 ? 8.405 -1.017 -9.121 1.00 88.25 97 ALA A CA 1
ATOM 694 C C . ALA A 1 97 ? 8.214 -2.146 -10.151 1.00 88.25 97 ALA A C 1
ATOM 696 O O . ALA A 1 97 ? 9.197 -2.638 -10.704 1.00 88.25 97 ALA A O 1
ATOM 697 N N . ALA A 1 98 ? 6.967 -2.526 -10.443 1.00 89.44 98 ALA A N 1
ATOM 698 C CA . ALA A 1 98 ? 6.641 -3.529 -11.456 1.00 89.44 98 ALA A CA 1
ATOM 699 C C . ALA A 1 98 ? 6.983 -3.068 -12.887 1.00 89.44 98 ALA A C 1
ATOM 701 O O . ALA A 1 98 ? 7.307 -3.890 -13.741 1.00 89.44 98 ALA A O 1
ATOM 702 N N . ALA A 1 99 ? 6.949 -1.757 -13.140 1.00 91.50 99 ALA A N 1
ATOM 703 C CA . ALA A 1 99 ? 7.220 -1.150 -14.441 1.00 91.50 99 ALA A CA 1
ATOM 704 C C . ALA A 1 99 ? 8.714 -0.914 -14.746 1.00 91.50 99 ALA A C 1
ATOM 706 O O . ALA A 1 99 ? 9.043 -0.400 -15.817 1.00 91.50 99 ALA A O 1
ATOM 707 N N . VAL A 1 100 ? 9.630 -1.260 -13.834 1.00 91.19 100 VAL A N 1
ATOM 708 C CA . VAL A 1 100 ? 11.069 -1.047 -14.045 1.00 91.19 100 VAL A CA 1
ATOM 709 C C . VAL A 1 100 ? 11.570 -1.824 -15.263 1.00 91.19 100 VAL A C 1
ATOM 711 O O . VAL A 1 100 ? 11.449 -3.047 -15.342 1.00 91.19 100 VAL A O 1
ATOM 714 N N . VAL A 1 101 ? 12.246 -1.116 -16.170 1.00 90.12 101 VAL A N 1
ATOM 715 C CA . VAL A 1 101 ? 12.961 -1.705 -17.304 1.00 90.12 101 VAL A CA 1
ATOM 716 C C . VAL A 1 101 ? 14.460 -1.675 -17.020 1.00 90.12 101 VAL A C 1
ATOM 718 O O . VAL A 1 101 ? 15.059 -0.625 -16.784 1.00 90.12 101 VAL A O 1
ATOM 721 N N . ALA A 1 102 ? 15.099 -2.846 -17.053 1.00 86.38 102 ALA A N 1
ATOM 722 C CA . ALA A 1 102 ? 16.537 -2.950 -16.838 1.00 86.38 102 ALA A CA 1
ATOM 723 C C . ALA A 1 102 ? 17.313 -2.135 -17.890 1.00 86.38 102 ALA A C 1
ATOM 725 O O . ALA A 1 102 ? 17.112 -2.288 -19.093 1.00 86.38 102 ALA A O 1
ATOM 726 N N . GLY A 1 103 ? 18.221 -1.279 -17.421 1.00 88.94 103 GLY A N 1
ATOM 727 C CA . GLY A 1 103 ? 19.000 -0.368 -18.262 1.00 88.94 103 GLY A CA 1
ATOM 728 C C . GLY A 1 103 ? 18.307 0.951 -18.624 1.00 88.94 103 GLY A C 1
ATOM 729 O O . GLY A 1 103 ? 18.968 1.803 -19.211 1.00 88.94 103 GLY A O 1
ATOM 730 N N . ASP A 1 104 ? 17.038 1.158 -18.252 1.00 93.50 104 ASP A N 1
ATOM 731 C CA . ASP A 1 104 ? 16.350 2.439 -18.434 1.00 93.50 104 ASP A CA 1
ATOM 732 C C . ASP A 1 104 ? 16.412 3.282 -17.143 1.00 93.50 104 ASP A C 1
ATOM 734 O O . ASP A 1 104 ? 15.690 2.990 -16.181 1.00 93.50 104 ASP A O 1
ATOM 738 N N . PRO A 1 105 ? 17.255 4.334 -17.090 1.00 91.94 105 PRO A N 1
ATOM 739 C CA . PRO A 1 105 ? 17.420 5.140 -15.885 1.00 91.94 105 PRO A CA 1
ATOM 740 C C . PRO A 1 105 ? 16.136 5.869 -15.472 1.00 91.94 105 PRO A C 1
ATOM 742 O O . PRO A 1 105 ? 15.917 6.054 -14.277 1.00 91.94 105 PRO A O 1
ATOM 745 N N . ALA A 1 106 ? 15.258 6.232 -16.414 1.00 94.06 106 ALA A N 1
ATOM 746 C CA . ALA A 1 106 ? 14.039 6.967 -16.094 1.00 94.06 106 ALA A CA 1
ATOM 747 C C . ALA A 1 106 ? 13.069 6.105 -15.273 1.00 94.06 106 ALA A C 1
ATOM 749 O O . ALA A 1 106 ? 12.550 6.555 -14.250 1.00 94.06 106 ALA A O 1
ATOM 750 N N . THR A 1 107 ? 12.884 4.840 -15.667 1.00 91.62 107 THR A N 1
ATOM 751 C CA . THR A 1 107 ? 12.010 3.908 -14.931 1.00 91.62 107 THR A CA 1
ATOM 752 C C . THR A 1 107 ? 12.564 3.574 -13.541 1.00 91.62 107 THR A C 1
ATOM 754 O O . THR A 1 107 ? 11.809 3.474 -12.574 1.00 91.62 107 THR A O 1
ATOM 757 N N . MET A 1 108 ? 13.892 3.472 -13.396 1.00 92.06 108 MET A N 1
ATOM 758 C CA . MET A 1 108 ? 14.537 3.213 -12.101 1.00 92.06 108 MET A CA 1
ATOM 759 C C . MET A 1 108 ? 14.429 4.404 -11.140 1.00 92.06 108 MET A C 1
ATOM 761 O O . MET A 1 108 ? 14.202 4.219 -9.939 1.00 92.06 108 MET A O 1
ATOM 765 N N . GLU A 1 109 ? 14.588 5.628 -11.646 1.00 93.88 109 GLU A N 1
ATOM 766 C CA . GLU A 1 109 ? 14.409 6.855 -10.862 1.00 93.88 109 GLU A CA 1
ATOM 767 C C . GLU A 1 109 ? 12.952 7.033 -10.428 1.00 93.88 109 GLU A C 1
ATOM 769 O O . GLU A 1 109 ? 12.684 7.389 -9.277 1.00 93.88 109 GLU A O 1
ATOM 774 N N . GLU A 1 110 ? 12.002 6.732 -11.315 1.00 93.19 110 GLU A N 1
ATOM 775 C CA . GLU A 1 110 ? 10.577 6.733 -11.001 1.00 93.19 110 GLU A CA 1
ATOM 776 C C . GLU A 1 110 ? 10.227 5.743 -9.890 1.00 93.19 110 GLU A C 1
ATOM 778 O O . GLU A 1 110 ? 9.636 6.153 -8.887 1.00 93.19 110 GLU A O 1
ATOM 783 N N . ALA A 1 111 ? 10.649 4.484 -10.014 1.00 91.31 111 ALA A N 1
ATOM 784 C CA . ALA A 1 111 ? 10.435 3.477 -8.980 1.00 91.31 111 ALA A CA 1
ATOM 785 C C . ALA A 1 111 ? 11.043 3.904 -7.636 1.00 91.31 111 ALA A C 1
ATOM 787 O O . ALA A 1 111 ? 10.410 3.770 -6.589 1.00 91.31 111 ALA A O 1
ATOM 788 N N . SER A 1 112 ? 12.241 4.497 -7.654 1.00 90.94 112 SER A N 1
ATOM 789 C CA . SER A 1 112 ? 12.909 4.991 -6.443 1.00 90.94 112 SER A CA 1
ATOM 790 C C . SER A 1 112 ? 12.129 6.129 -5.775 1.00 90.94 112 SER A C 1
ATOM 792 O O . SER A 1 112 ? 11.911 6.118 -4.563 1.00 90.94 112 SER A O 1
ATOM 794 N N . ARG A 1 113 ? 11.667 7.107 -6.562 1.00 93.88 113 ARG A N 1
ATOM 795 C CA . ARG A 1 113 ? 10.850 8.230 -6.084 1.00 93.88 113 ARG A CA 1
ATOM 796 C C . ARG A 1 113 ? 9.516 7.751 -5.516 1.00 93.88 113 ARG A C 1
ATOM 798 O O . ARG A 1 113 ? 9.119 8.203 -4.443 1.00 93.88 113 ARG A O 1
ATOM 805 N N . ALA A 1 114 ? 8.838 6.845 -6.215 1.00 93.12 114 ALA A N 1
ATOM 806 C CA . ALA A 1 114 ? 7.558 6.303 -5.780 1.00 93.12 114 ALA A CA 1
ATOM 807 C C . ALA A 1 114 ? 7.712 5.483 -4.489 1.00 93.12 114 ALA A C 1
ATOM 809 O O . ALA A 1 114 ? 6.938 5.665 -3.552 1.00 93.12 114 ALA A O 1
ATOM 810 N N . ALA A 1 115 ? 8.769 4.674 -4.375 1.00 88.88 115 ALA A N 1
ATOM 811 C CA . ALA A 1 115 ? 9.069 3.926 -3.158 1.00 88.88 115 ALA A CA 1
ATOM 812 C C . ALA A 1 115 ? 9.299 4.842 -1.942 1.00 88.88 115 ALA A C 1
ATOM 814 O O . ALA A 1 115 ? 8.775 4.574 -0.861 1.00 88.88 115 ALA A O 1
ATOM 815 N N . LEU A 1 116 ? 10.029 5.951 -2.112 1.00 92.31 116 LEU A N 1
ATOM 816 C CA . LEU A 1 116 ? 10.224 6.944 -1.048 1.00 92.31 116 LEU A CA 1
ATOM 817 C C . LEU A 1 116 ? 8.909 7.621 -0.636 1.00 92.31 116 LEU A C 1
ATOM 819 O O . LEU A 1 116 ? 8.681 7.832 0.554 1.00 92.31 116 LEU A O 1
ATOM 823 N N . ALA A 1 117 ? 8.026 7.924 -1.591 1.00 92.56 117 ALA A N 1
ATOM 824 C CA . ALA A 1 117 ? 6.696 8.461 -1.299 1.00 92.56 117 ALA A CA 1
ATOM 825 C C . ALA A 1 117 ? 5.787 7.434 -0.591 1.00 92.56 117 ALA A C 1
ATOM 827 O O . ALA A 1 117 ? 4.996 7.801 0.278 1.00 92.56 117 ALA A O 1
ATOM 828 N N . GLY A 1 118 ? 5.933 6.145 -0.912 1.00 93.00 118 GLY A N 1
ATOM 829 C CA . GLY A 1 118 ? 5.166 5.050 -0.316 1.00 93.00 118 GLY A CA 1
ATOM 830 C C . GLY A 1 118 ? 5.472 4.790 1.162 1.00 93.00 118 GLY A C 1
ATOM 831 O O . GLY A 1 118 ? 4.591 4.349 1.895 1.00 93.00 118 GLY A O 1
ATOM 832 N N . GLN A 1 119 ? 6.679 5.099 1.644 1.00 90.69 119 GLN A N 1
ATOM 833 C CA . GLN A 1 119 ? 7.080 4.854 3.039 1.00 90.69 119 GLN A CA 1
ATOM 834 C C . GLN A 1 119 ? 6.193 5.554 4.092 1.00 90.69 119 GLN A C 1
ATOM 836 O O . GLN A 1 119 ? 5.661 4.870 4.979 1.00 90.69 119 GLN A O 1
ATOM 841 N N . PRO A 1 120 ? 6.000 6.890 4.049 1.00 93.50 120 PRO A N 1
ATOM 842 C CA . PRO A 1 120 ? 5.119 7.563 4.999 1.00 93.50 120 PRO A CA 1
ATOM 843 C C . PRO A 1 120 ? 3.656 7.144 4.822 1.00 93.50 120 PRO A C 1
ATOM 845 O O . PRO A 1 120 ? 2.948 7.012 5.819 1.00 93.50 120 PRO A O 1
ATOM 848 N N . ALA A 1 121 ? 3.215 6.874 3.590 1.00 95.31 121 ALA A N 1
ATOM 849 C CA . ALA A 1 121 ? 1.865 6.393 3.316 1.00 95.31 121 ALA A CA 1
ATOM 850 C C . ALA A 1 121 ? 1.604 5.034 3.984 1.00 95.31 121 ALA A C 1
ATOM 852 O O . ALA A 1 121 ? 0.653 4.878 4.748 1.00 95.31 121 ALA A O 1
ATOM 853 N N . TYR A 1 122 ? 2.515 4.078 3.812 1.00 92.62 122 TYR A N 1
ATOM 854 C CA . TYR A 1 122 ? 2.409 2.774 4.454 1.00 92.62 122 TYR A CA 1
ATOM 855 C C . TYR A 1 122 ? 2.428 2.878 5.984 1.00 92.62 122 TYR A C 1
ATOM 857 O O . TYR A 1 122 ? 1.626 2.245 6.666 1.00 92.62 122 TYR A O 1
ATOM 865 N N . THR A 1 123 ? 3.269 3.755 6.539 1.00 93.62 123 THR A N 1
ATOM 866 C CA . THR A 1 123 ? 3.296 4.023 7.988 1.00 93.62 123 THR A CA 1
ATOM 867 C C . THR A 1 123 ? 1.937 4.515 8.501 1.00 93.62 123 THR A C 1
ATOM 869 O O . THR A 1 123 ? 1.481 4.108 9.571 1.00 93.62 123 THR A O 1
ATOM 872 N N . ARG A 1 124 ? 1.253 5.376 7.742 1.00 96.12 124 ARG A N 1
ATOM 873 C CA . ARG A 1 124 ? -0.084 5.878 8.091 1.00 96.12 124 ARG A CA 1
ATOM 874 C C . ARG A 1 124 ? -1.139 4.778 8.012 1.00 96.12 124 ARG A C 1
ATOM 876 O O . ARG A 1 124 ? -1.938 4.669 8.940 1.00 96.12 124 ARG A O 1
ATOM 883 N N . ILE A 1 125 ? -1.085 3.920 6.990 1.00 95.50 125 ILE A N 1
ATOM 884 C CA . ILE A 1 125 ? -1.940 2.726 6.880 1.00 95.50 125 ILE A CA 1
ATOM 885 C C . ILE A 1 125 ? -1.772 1.826 8.108 1.00 95.50 125 ILE A C 1
ATOM 887 O O . ILE A 1 125 ? -2.767 1.428 8.718 1.00 95.50 125 ILE A O 1
ATOM 891 N N . GLN A 1 126 ? -0.531 1.546 8.517 1.00 94.25 126 GLN A N 1
ATOM 892 C CA 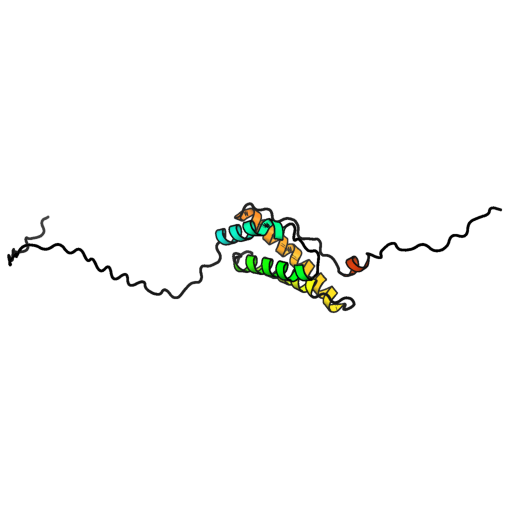. GLN A 1 126 ? -0.243 0.738 9.704 1.00 94.25 126 GLN A CA 1
ATOM 893 C C . GLN A 1 126 ? -0.841 1.358 10.971 1.00 94.25 126 GLN A C 1
ATOM 895 O O . GLN A 1 126 ? -1.547 0.683 11.716 1.00 94.25 126 GLN A O 1
ATOM 900 N N . GLN A 1 127 ? -0.596 2.650 11.208 1.00 95.25 127 GLN A N 1
ATOM 901 C CA . GLN A 1 127 ? -1.095 3.356 12.392 1.00 95.25 127 GLN A CA 1
ATOM 902 C C . GLN A 1 127 ? -2.623 3.390 12.441 1.00 95.25 127 GLN A C 1
ATOM 904 O O . GLN A 1 127 ? -3.218 3.139 13.493 1.00 95.25 127 GLN A O 1
ATOM 909 N N . TYR A 1 128 ? -3.258 3.689 11.307 1.00 95.94 128 TYR A N 1
ATOM 910 C CA . TYR A 1 128 ? -4.709 3.730 11.195 1.00 95.94 128 TYR A CA 1
ATOM 911 C C . TYR A 1 128 ? -5.309 2.350 11.464 1.00 95.94 128 TYR A C 1
ATOM 913 O O . TYR A 1 128 ? -6.174 2.210 12.325 1.00 95.94 128 TYR A O 1
ATOM 921 N N . THR A 1 129 ? -4.793 1.317 10.799 1.00 95.75 129 THR A N 1
ATOM 922 C CA . THR A 1 129 ? -5.286 -0.058 10.943 1.00 95.75 129 THR A CA 1
ATOM 923 C C . THR A 1 129 ? -5.074 -0.584 12.359 1.00 95.75 129 THR A C 1
ATOM 925 O O . THR A 1 129 ? -5.989 -1.162 12.943 1.00 95.75 129 THR A O 1
ATOM 928 N N . GLN A 1 130 ? -3.919 -0.322 12.969 1.00 95.06 130 GLN A N 1
ATOM 929 C CA . GLN A 1 130 ? -3.668 -0.725 14.350 1.00 95.06 130 GLN A CA 1
ATOM 930 C C . GLN A 1 130 ? -4.644 -0.047 15.321 1.00 95.06 130 GLN A C 1
ATOM 932 O O . GLN A 1 130 ? -5.104 -0.679 16.271 1.00 95.06 130 GLN A O 1
ATOM 937 N N . THR A 1 131 ? -4.970 1.224 15.081 1.00 96.19 131 THR A N 1
ATOM 938 C CA . THR A 1 131 ? -5.856 2.019 15.944 1.00 96.19 131 THR A CA 1
ATOM 939 C C . THR A 1 131 ? -7.324 1.628 15.784 1.00 96.19 131 THR A C 1
ATOM 941 O O . THR A 1 131 ? -8.035 1.509 16.776 1.00 96.19 131 THR A O 1
ATOM 944 N N . GLN A 1 132 ? -7.784 1.444 14.545 1.00 96.88 132 GLN A N 1
ATOM 945 C CA . GLN A 1 132 ? -9.195 1.198 14.234 1.00 96.88 132 GLN A CA 1
ATOM 946 C C . GLN A 1 132 ? -9.565 -0.286 14.277 1.00 96.88 132 GLN A C 1
ATOM 948 O O . GLN A 1 132 ? -10.665 -0.635 14.694 1.00 96.88 132 GLN A O 1
ATOM 953 N N . CYS A 1 133 ? -8.646 -1.159 13.862 1.00 95.81 133 CYS A N 1
ATOM 954 C CA . CYS A 1 133 ? -8.898 -2.589 13.698 1.00 95.81 133 CYS A CA 1
ATOM 955 C C . CYS A 1 133 ? -8.172 -3.455 14.735 1.00 95.81 133 CYS A C 1
ATOM 957 O O . CYS A 1 133 ? -8.482 -4.636 14.858 1.00 95.81 133 CYS A O 1
ATOM 959 N N . GLY A 1 134 ? -7.180 -2.915 15.455 1.00 94.62 134 GLY A N 1
ATOM 960 C CA . GLY A 1 134 ? -6.319 -3.708 16.341 1.00 94.62 134 GLY A CA 1
ATOM 961 C C . GLY A 1 134 ? -5.348 -4.638 15.599 1.00 94.62 134 GLY A C 1
ATOM 962 O O . GLY A 1 134 ? -4.698 -5.464 16.237 1.00 94.62 134 GLY A O 1
ATOM 963 N N . ILE A 1 135 ? -5.242 -4.508 14.273 1.00 93.06 135 ILE A N 1
ATOM 964 C CA . ILE A 1 135 ? -4.446 -5.380 13.403 1.00 93.06 135 ILE A CA 1
ATOM 965 C C . ILE A 1 135 ? -3.100 -4.719 13.103 1.00 93.06 135 ILE A C 1
ATOM 967 O O . ILE A 1 135 ? -3.049 -3.594 12.601 1.00 93.06 135 ILE A O 1
ATOM 971 N N . ALA A 1 136 ? -2.019 -5.458 13.354 1.00 90.00 136 ALA A N 1
ATOM 972 C CA . ALA A 1 136 ? -0.672 -5.065 12.971 1.00 90.00 136 ALA A CA 1
ATOM 973 C C . ALA A 1 136 ? -0.385 -5.529 11.539 1.00 90.00 136 ALA A C 1
ATOM 975 O O . ALA A 1 136 ? -0.160 -6.713 11.291 1.00 90.00 136 ALA A O 1
ATOM 976 N N . ILE A 1 137 ? -0.367 -4.590 10.598 1.00 82.31 137 ILE A N 1
ATOM 977 C CA . ILE A 1 137 ? 0.140 -4.847 9.251 1.00 82.31 137 ILE A CA 1
ATOM 978 C C . ILE A 1 137 ? 1.665 -4.691 9.340 1.00 82.31 137 ILE A C 1
ATOM 980 O O . ILE A 1 137 ? 2.150 -3.633 9.742 1.00 82.31 137 ILE A O 1
ATOM 984 N N . GLY A 1 138 ? 2.418 -5.762 9.079 1.00 73.62 138 GLY A N 1
ATOM 985 C CA . GLY A 1 138 ? 3.880 -5.829 9.217 1.00 73.62 138 GLY A CA 1
ATOM 986 C C . GLY A 1 138 ? 4.628 -4.748 8.431 1.00 73.62 138 GLY A C 1
ATOM 987 O O . GLY A 1 138 ? 4.027 -3.985 7.681 1.00 73.62 138 GLY A O 1
ATOM 988 N N . THR A 1 139 ? 5.944 -4.639 8.616 1.00 64.31 139 THR A N 1
ATOM 989 C CA . THR A 1 139 ? 6.783 -3.661 7.899 1.00 64.31 139 THR A CA 1
ATOM 990 C C . THR A 1 139 ? 6.693 -3.889 6.388 1.00 64.31 139 THR A C 1
ATOM 992 O O . THR A 1 139 ? 6.702 -5.048 5.969 1.00 64.31 139 THR A O 1
ATOM 995 N N . PRO A 1 140 ? 6.630 -2.827 5.562 1.00 59.03 140 PRO A N 1
ATOM 996 C CA . PRO A 1 140 ? 6.643 -3.028 4.124 1.00 59.03 140 PRO A CA 1
ATOM 997 C C . PRO A 1 140 ? 7.985 -3.671 3.740 1.00 59.03 140 PRO A C 1
ATOM 999 O O . PRO A 1 140 ? 8.991 -3.421 4.424 1.00 59.03 140 PRO A O 1
ATOM 1002 N N . PRO A 1 141 ? 8.039 -4.489 2.674 1.00 52.22 141 PRO A N 1
ATOM 1003 C CA . PRO A 1 141 ? 9.315 -4.964 2.164 1.00 52.22 141 PRO A CA 1
ATOM 1004 C C . PRO A 1 141 ? 10.232 -3.757 1.902 1.00 52.22 141 PRO A C 1
ATOM 1006 O O . PRO A 1 141 ? 9.751 -2.702 1.468 1.00 52.22 141 PRO A O 1
ATOM 1009 N N . PRO A 1 142 ? 11.538 -3.859 2.214 1.00 50.47 142 PRO A N 1
ATOM 1010 C CA . PRO A 1 142 ? 12.459 -2.759 1.976 1.00 50.47 142 PRO A CA 1
ATOM 1011 C C . PRO A 1 142 ? 12.408 -2.384 0.491 1.00 50.47 142 PRO A C 1
ATOM 1013 O O . PRO A 1 142 ? 12.262 -3.281 -0.342 1.00 50.47 142 PRO A O 1
ATOM 1016 N N . PRO A 1 143 ? 12.538 -1.091 0.140 1.00 51.00 143 PRO A N 1
ATOM 1017 C CA . PRO A 1 143 ? 12.589 -0.684 -1.254 1.00 51.00 143 PRO A CA 1
ATOM 1018 C C . PRO A 1 143 ? 13.770 -1.395 -1.919 1.00 51.00 143 PRO A C 1
ATOM 1020 O O . PRO A 1 143 ? 14.931 -1.051 -1.693 1.00 51.00 143 PRO A O 1
ATOM 1023 N N . THR A 1 144 ? 13.491 -2.434 -2.703 1.00 47.53 144 THR A N 1
ATOM 1024 C CA . THR A 1 144 ? 14.509 -3.114 -3.491 1.00 47.53 144 THR A CA 1
ATOM 1025 C C . THR A 1 144 ? 14.827 -2.211 -4.663 1.00 47.53 144 THR A C 1
ATOM 1027 O O . THR A 1 144 ? 14.076 -2.142 -5.632 1.00 47.53 144 THR A O 1
ATOM 1030 N N . ASN A 1 145 ? 15.937 -1.485 -4.566 1.00 42.16 145 ASN A N 1
ATOM 1031 C CA . ASN A 1 145 ? 16.495 -0.816 -5.725 1.00 42.16 145 ASN A CA 1
ATOM 1032 C C . ASN A 1 145 ? 16.814 -1.899 -6.784 1.00 42.16 145 ASN A C 1
ATOM 1034 O O . ASN A 1 145 ? 17.527 -2.854 -6.450 1.00 42.16 145 ASN A O 1
ATOM 1038 N N . PRO A 1 146 ? 16.334 -1.789 -8.038 1.00 46.00 146 PRO A N 1
ATOM 1039 C CA . PRO A 1 146 ? 16.671 -2.740 -9.103 1.00 46.00 146 PRO A CA 1
ATOM 1040 C C . PRO A 1 146 ? 18.189 -2.867 -9.334 1.00 46.00 146 PRO A C 1
ATOM 1042 O O . PRO A 1 146 ? 18.671 -3.920 -9.756 1.00 46.00 146 PRO A O 1
ATOM 1045 N N . VAL A 1 147 ? 18.972 -1.846 -8.965 1.00 42.69 147 VAL A N 1
ATOM 1046 C CA . VAL A 1 147 ? 20.443 -1.886 -8.992 1.00 42.69 147 VAL A CA 1
ATOM 1047 C C . VAL A 1 147 ? 21.006 -2.935 -8.019 1.00 42.69 147 VAL A C 1
ATOM 1049 O O . VAL A 1 147 ? 22.017 -3.564 -8.316 1.00 42.69 147 VAL A O 1
ATOM 1052 N N . THR A 1 148 ? 20.346 -3.205 -6.888 1.00 40.78 148 THR A N 1
ATOM 1053 C CA . THR A 1 148 ? 20.782 -4.236 -5.929 1.00 40.78 148 THR A CA 1
ATOM 1054 C C . THR A 1 148 ? 20.414 -5.651 -6.387 1.00 40.78 148 THR A C 1
ATOM 1056 O O . THR A 1 148 ? 21.171 -6.582 -6.119 1.00 40.78 148 THR A O 1
ATOM 1059 N N . ALA A 1 149 ? 19.324 -5.824 -7.145 1.00 44.59 149 ALA A N 1
ATOM 1060 C CA . ALA A 1 149 ? 18.951 -7.121 -7.722 1.00 44.59 149 ALA A CA 1
ATOM 1061 C C . ALA A 1 149 ? 19.976 -7.631 -8.759 1.00 44.59 149 ALA A C 1
ATOM 1063 O O . ALA A 1 149 ? 20.103 -8.835 -8.966 1.00 44.59 149 ALA A O 1
ATOM 1064 N N . THR A 1 150 ? 20.764 -6.730 -9.358 1.00 40.06 150 THR A N 1
ATOM 1065 C CA . THR A 1 150 ? 21.826 -7.089 -10.316 1.00 40.06 150 THR A CA 1
ATOM 1066 C C . THR A 1 150 ? 23.126 -7.556 -9.633 1.00 40.06 150 THR A C 1
ATOM 1068 O O . THR A 1 150 ? 24.001 -8.1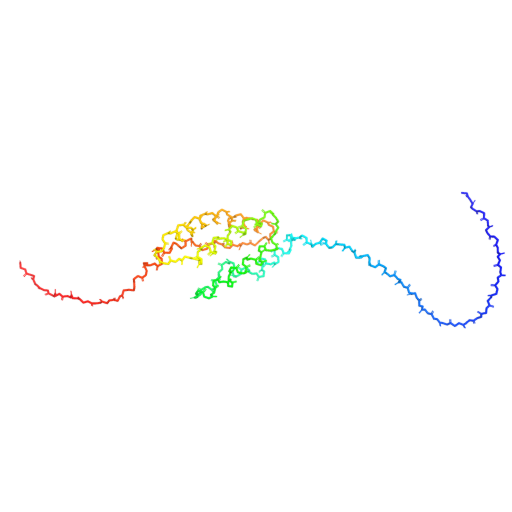12 -10.291 1.00 40.06 150 THR A O 1
ATOM 1071 N N . THR A 1 151 ? 23.252 -7.438 -8.304 1.00 41.12 151 THR A N 1
ATOM 1072 C CA . THR A 1 151 ? 24.418 -7.942 -7.545 1.00 41.12 151 THR A CA 1
ATOM 1073 C C . THR A 1 151 ? 24.163 -9.331 -6.947 1.00 41.12 151 THR A C 1
ATOM 1075 O O . THR A 1 151 ? 24.682 -9.676 -5.890 1.00 41.12 151 THR A O 1
ATOM 1078 N N . VAL A 1 152 ? 23.392 -10.177 -7.633 1.00 40.16 152 VAL A N 1
ATOM 1079 C CA . VAL A 1 152 ? 23.565 -11.633 -7.527 1.00 40.16 152 VAL A CA 1
ATOM 1080 C C . VAL A 1 152 ? 24.319 -12.081 -8.772 1.00 40.16 152 VAL A C 1
ATOM 1082 O O . VAL A 1 152 ? 23.771 -12.666 -9.700 1.00 40.16 152 VAL A O 1
ATOM 1085 N N . VAL A 1 153 ? 25.614 -11.772 -8.790 1.00 38.59 153 VAL A N 1
ATOM 1086 C CA . VAL A 1 153 ? 26.562 -12.564 -9.573 1.00 38.59 153 VAL A CA 1
ATOM 1087 C C . VAL A 1 153 ? 26.598 -13.944 -8.901 1.00 38.59 153 VAL A C 1
ATOM 1089 O O . VAL A 1 153 ? 26.936 -14.011 -7.716 1.00 38.59 153 VAL A O 1
ATOM 1092 N N . PRO A 1 154 ? 26.237 -15.047 -9.579 1.00 43.47 154 PRO A N 1
ATOM 1093 C CA . PRO A 1 154 ? 26.480 -16.375 -9.029 1.00 43.47 154 PRO A CA 1
ATOM 1094 C C . PRO A 1 154 ? 27.998 -16.576 -8.855 1.00 43.47 154 PRO A C 1
ATOM 1096 O O . PRO A 1 154 ? 28.755 -16.235 -9.767 1.00 43.47 154 PRO A O 1
ATOM 1099 N N . PRO A 1 155 ? 28.494 -17.143 -7.738 1.00 46.09 155 PRO A N 1
ATOM 1100 C CA . PRO A 1 155 ? 29.878 -17.583 -7.669 1.00 46.09 155 PRO A CA 1
ATOM 1101 C C . PRO A 1 155 ? 30.003 -18.866 -8.496 1.00 46.09 155 PRO A C 1
ATOM 1103 O O . PRO A 1 155 ? 29.732 -19.968 -8.028 1.00 46.09 155 PRO A O 1
ATOM 1106 N N . SER A 1 156 ? 30.350 -18.730 -9.769 1.00 43.97 156 SER A N 1
ATOM 1107 C CA . SER A 1 156 ? 30.727 -19.834 -10.656 1.00 43.97 156 SER A CA 1
ATOM 1108 C C . SER A 1 156 ? 31.634 -19.223 -11.734 1.00 43.97 156 SER A C 1
ATOM 1110 O O . SER A 1 156 ? 31.204 -18.311 -12.426 1.00 43.97 156 SER A O 1
ATOM 1112 N N . SER A 1 157 ? 32.905 -19.576 -11.913 1.00 44.03 157 SER A N 1
ATOM 1113 C CA . SER A 1 157 ? 33.639 -20.764 -11.490 1.00 44.03 157 SER A CA 1
ATOM 1114 C C . SER A 1 157 ? 35.152 -20.504 -11.539 1.00 44.03 157 SER A C 1
ATOM 1116 O O . SER A 1 157 ? 35.621 -19.596 -12.221 1.00 44.03 157 SER A O 1
ATOM 1118 N N . GLU A 1 158 ? 35.878 -21.338 -10.796 1.00 49.66 158 GLU A N 1
ATOM 1119 C CA . GLU A 1 158 ? 37.283 -21.745 -10.933 1.00 49.66 158 GLU A CA 1
ATOM 1120 C C . GLU A 1 158 ? 38.053 -21.340 -12.204 1.00 49.66 158 GLU A C 1
ATOM 1122 O O . GLU A 1 158 ? 37.599 -21.556 -13.326 1.00 49.66 158 GLU A O 1
ATOM 1127 N N . GLY A 1 159 ? 39.321 -20.945 -12.014 1.00 42.38 159 GLY A N 1
ATOM 1128 C CA . GLY A 1 159 ? 40.335 -21.123 -13.055 1.00 42.38 159 GLY A CA 1
ATOM 1129 C C . GLY A 1 159 ? 41.585 -20.258 -12.928 1.00 42.38 159 GLY A C 1
ATOM 1130 O O . GLY A 1 159 ? 41.748 -19.333 -13.716 1.00 42.38 159 GLY A O 1
ATOM 1131 N N . SER A 1 160 ? 42.480 -20.587 -11.986 1.00 43.09 160 SER A N 1
ATOM 1132 C CA . SER A 1 160 ? 43.948 -20.697 -12.183 1.00 43.09 160 SER A CA 1
ATOM 1133 C C . SER A 1 160 ? 44.716 -20.440 -10.881 1.00 43.09 160 SER A C 1
ATOM 1135 O O . SER A 1 160 ? 45.050 -19.306 -10.546 1.00 43.09 160 SER A O 1
ATOM 1137 N N . LEU A 1 161 ? 45.070 -21.521 -10.178 1.00 51.81 161 LEU A N 1
ATOM 1138 C CA . LEU A 1 161 ? 46.373 -21.568 -9.508 1.00 51.81 161 LEU A CA 1
ATOM 1139 C C . LEU A 1 161 ? 47.469 -21.507 -10.586 1.00 51.81 161 LEU A C 1
ATOM 1141 O O . LEU A 1 161 ? 47.301 -22.080 -11.665 1.00 51.81 161 LEU A O 1
ATOM 1145 N N . PRO A 1 162 ? 48.632 -20.927 -10.267 1.00 50.22 162 PRO A N 1
ATOM 1146 C CA . PRO A 1 162 ? 49.753 -21.846 -10.113 1.00 50.22 162 PRO A CA 1
ATOM 1147 C C . PRO A 1 162 ? 50.373 -21.805 -8.716 1.00 50.22 162 PRO A C 1
ATOM 1149 O O . PRO A 1 162 ? 50.569 -20.764 -8.093 1.00 50.22 162 PRO A O 1
ATOM 1152 N N . SER A 1 163 ? 50.676 -23.013 -8.257 1.00 49.78 163 SER A N 1
ATOM 1153 C CA . SER A 1 163 ? 51.482 -23.355 -7.097 1.00 49.78 163 SER A CA 1
ATOM 1154 C C . SER A 1 163 ? 52.919 -22.821 -7.186 1.00 49.78 163 SER A C 1
ATOM 1156 O O . SER A 1 163 ? 53.516 -22.921 -8.251 1.00 49.78 163 SER A O 1
ATOM 1158 N N . SER A 1 164 ? 53.492 -22.504 -6.008 1.00 48.34 164 SER A N 1
ATOM 1159 C CA . SER A 1 164 ? 54.899 -22.770 -5.599 1.00 48.34 164 SER A CA 1
ATOM 1160 C C . SER A 1 164 ? 56.011 -21.955 -6.310 1.00 48.34 164 SER A C 1
ATOM 1162 O O . SER A 1 164 ? 55.908 -21.689 -7.494 1.00 48.34 164 SER A O 1
ATOM 1164 N N . VAL A 1 165 ? 57.131 -21.488 -5.737 1.00 50.09 165 VAL A N 1
ATOM 1165 C CA . VAL A 1 165 ? 57.995 -21.761 -4.559 1.00 50.09 165 VAL A CA 1
ATOM 1166 C C . VAL A 1 165 ? 58.761 -20.428 -4.312 1.00 50.09 165 VAL A C 1
ATOM 1168 O O . VAL A 1 165 ? 59.068 -19.743 -5.280 1.00 50.09 165 VAL A O 1
ATOM 1171 N N . GLY A 1 166 ? 58.931 -19.890 -3.098 1.00 48.66 166 GLY A N 1
ATOM 1172 C CA . GLY A 1 166 ? 60.085 -20.127 -2.211 1.00 48.66 166 GLY A CA 1
ATOM 1173 C C . GLY A 1 166 ? 61.442 -19.651 -2.778 1.00 48.66 166 GLY A C 1
ATOM 1174 O O . GLY A 1 166 ? 61.907 -20.206 -3.771 1.00 48.66 166 GLY A O 1
ATOM 1175 N N . GLY A 1 167 ? 62.097 -18.689 -2.110 1.00 41.12 167 GLY A N 1
ATOM 1176 C CA . GLY A 1 167 ? 63.475 -18.252 -2.393 1.00 41.12 167 GLY A CA 1
ATOM 1177 C C . GLY A 1 167 ? 63.735 -16.797 -2.047 1.00 41.12 167 GLY A C 1
ATOM 1178 O O . GLY A 1 167 ? 63.562 -15.964 -2.958 1.00 41.12 167 GLY A O 1
#

Secondary structure (DSSP, 8-state):
--PPPPPP--------------------------PPP--HHHHHHHHHHTHHHHHS----SGGGHHHHHHHHHHHHHTS-TTTHHHHHHHHHHHHHHHT--TT-HHHHHHHHHHHHHHHHHHHHHHHHHHHHH---PPPPPP---HHHHTT----------------

pLDDT: mean 74.53, std 21.03, range [38.59, 97.69]

Sequence (167 aa):
MVRPPLRRRAHGQPAAAVGLALAVVVVVGVSCGDEPEPTVAAYCAEVGANLDSLVSPAISTSADVDPLIDRYRSIAAVAPATVEPEWQTVITALEAAAAVVAGDPATMEEASRAALAGQPAYTRIQQYTQTQCGIAIGTPPPPTNPVTATTVVPPSSEGSLPSSVGG